Protein AF-A0AAV1Z2G8-F1 (afdb_monomer)

Organism: NCBI:txid280406

Structure (mmCIF, N/CA/C/O backbone):
data_AF-A0AAV1Z2G8-F1
#
_entry.id   AF-A0AAV1Z2G8-F1
#
loop_
_atom_site.group_PDB
_atom_site.id
_atom_site.type_symbol
_atom_site.label_atom_id
_atom_site.label_alt_id
_atom_site.label_comp_id
_atom_site.label_asym_id
_atom_site.label_entity_id
_atom_site.label_seq_id
_atom_site.pdbx_PDB_ins_code
_atom_site.Cartn_x
_atom_site.Cartn_y
_atom_site.Cartn_z
_atom_site.occupancy
_atom_site.B_iso_or_equiv
_atom_site.auth_seq_id
_atom_site.auth_comp_id
_atom_site.auth_asym_id
_atom_site.auth_atom_id
_atom_site.pdbx_PDB_model_num
ATOM 1 N N . MET A 1 1 ? 9.612 -15.593 -13.972 1.00 72.56 1 MET A N 1
ATOM 2 C CA . MET A 1 1 ? 10.191 -16.143 -12.724 1.00 72.56 1 MET A CA 1
ATOM 3 C C . MET A 1 1 ? 9.130 -16.329 -11.643 1.00 72.56 1 MET A C 1
ATOM 5 O O . MET A 1 1 ? 8.805 -17.471 -11.365 1.00 72.56 1 MET A O 1
ATOM 9 N N . TYR A 1 2 ? 8.543 -15.263 -11.082 1.00 79.88 2 TYR A N 1
ATOM 10 C CA . TYR A 1 2 ? 7.485 -15.401 -10.063 1.00 79.88 2 TYR A CA 1
ATOM 11 C C . TYR A 1 2 ? 6.220 -16.106 -10.565 1.00 79.88 2 TYR A C 1
ATOM 13 O O . TYR A 1 2 ? 5.603 -16.829 -9.805 1.00 79.88 2 TYR A O 1
ATOM 21 N N . GLU A 1 3 ? 5.908 -15.993 -11.853 1.00 77.62 3 GLU A N 1
ATOM 22 C CA . GLU A 1 3 ? 4.817 -16.739 -12.500 1.00 77.62 3 GLU A CA 1
ATOM 23 C C . GLU A 1 3 ? 5.018 -18.266 -12.475 1.00 77.62 3 GLU A C 1
ATOM 25 O O . GLU A 1 3 ? 4.061 -19.014 -12.350 1.00 77.62 3 GLU A O 1
ATOM 30 N N . TYR A 1 4 ? 6.271 -18.731 -12.525 1.00 81.25 4 TYR A N 1
ATOM 31 C CA . TYR A 1 4 ? 6.597 -20.162 -12.568 1.00 81.25 4 TYR A CA 1
ATOM 32 C C . TYR A 1 4 ? 6.984 -20.728 -11.197 1.00 81.25 4 TYR A C 1
ATOM 34 O O . TYR A 1 4 ? 6.745 -21.896 -10.908 1.00 81.25 4 TYR A O 1
ATOM 42 N N . LEU A 1 5 ? 7.609 -19.913 -10.342 1.00 80.94 5 LEU A N 1
ATOM 43 C CA . LEU A 1 5 ? 8.105 -20.345 -9.033 1.00 80.94 5 LEU A CA 1
ATOM 44 C C . LEU A 1 5 ? 7.183 -19.929 -7.877 1.00 80.94 5 LEU A C 1
ATOM 46 O O . LEU A 1 5 ? 7.201 -20.573 -6.827 1.00 80.94 5 LEU A O 1
ATOM 50 N N . GLY A 1 6 ? 6.372 -18.884 -8.065 1.00 85.38 6 GLY A N 1
ATOM 51 C CA . GLY A 1 6 ? 5.328 -18.423 -7.150 1.00 85.38 6 GLY A CA 1
ATOM 52 C C . GLY A 1 6 ? 5.748 -18.426 -5.684 1.00 85.38 6 GLY A C 1
ATOM 53 O O . GLY A 1 6 ? 6.747 -17.812 -5.296 1.00 85.38 6 GLY A O 1
ATOM 54 N N . LYS A 1 7 ? 4.999 -19.187 -4.881 1.00 85.19 7 LYS A N 1
ATOM 55 C CA . LYS A 1 7 ? 5.188 -19.335 -3.430 1.00 85.19 7 LYS A CA 1
ATOM 56 C C . LYS A 1 7 ? 6.603 -19.772 -3.023 1.00 85.19 7 LYS A C 1
ATOM 58 O O . LYS A 1 7 ? 7.068 -19.391 -1.952 1.00 85.19 7 LYS A O 1
ATOM 63 N N . LYS A 1 8 ? 7.333 -20.503 -3.877 1.00 85.25 8 LYS A N 1
ATOM 64 C CA . LYS A 1 8 ? 8.712 -20.952 -3.591 1.00 85.25 8 LYS A CA 1
ATOM 65 C C . LYS A 1 8 ? 9.713 -19.790 -3.498 1.00 85.25 8 LYS A C 1
ATOM 67 O O . LYS A 1 8 ? 10.793 -19.966 -2.946 1.00 85.25 8 LYS A O 1
ATOM 72 N N . LEU A 1 9 ? 9.367 -18.606 -4.013 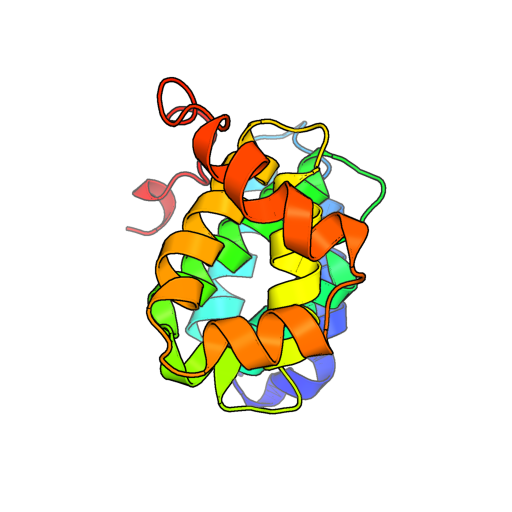1.00 88.75 9 LEU A N 1
ATOM 73 C CA . LEU A 1 9 ? 10.196 -17.395 -3.947 1.00 88.75 9 LEU A CA 1
ATOM 74 C C . LEU A 1 9 ? 9.753 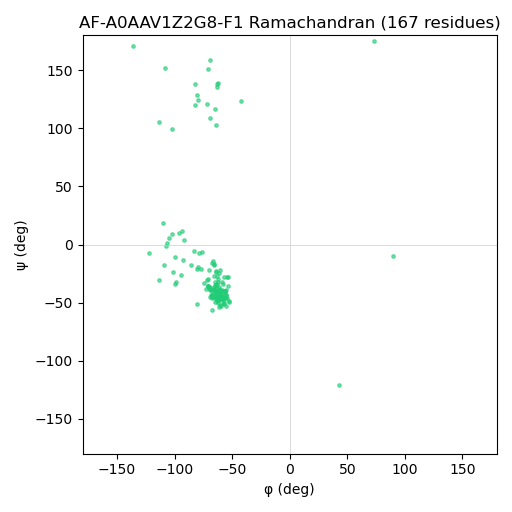-16.390 -2.882 1.00 88.75 9 LEU A C 1
ATOM 76 O O . LEU A 1 9 ? 10.274 -15.272 -2.840 1.00 88.75 9 LEU A O 1
ATOM 80 N N . GLU A 1 10 ? 8.813 -16.753 -2.009 1.00 89.19 10 GLU A N 1
ATOM 81 C CA . GLU A 1 10 ? 8.328 -15.836 -0.974 1.00 89.19 10 GLU A CA 1
ATOM 82 C C . GLU A 1 10 ? 9.418 -15.423 0.021 1.00 89.19 10 GLU A C 1
ATOM 84 O O . GLU A 1 10 ? 9.382 -14.305 0.527 1.00 89.19 10 GLU A O 1
ATOM 89 N N . SER A 1 11 ? 10.436 -16.262 0.239 1.00 90.38 11 SER A N 1
ATOM 90 C CA . SER A 1 11 ? 11.604 -15.912 1.062 1.00 90.38 11 SER A CA 1
ATOM 91 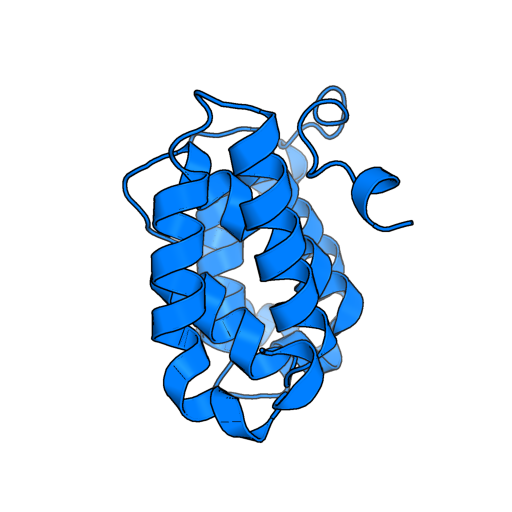C C . SER A 1 11 ? 12.397 -14.721 0.512 1.00 90.38 11 SER A C 1
ATOM 93 O O . SER A 1 11 ? 13.055 -14.017 1.271 1.00 90.38 11 SER A O 1
ATOM 95 N N . LYS A 1 12 ? 12.311 -14.459 -0.799 1.00 92.00 12 LYS A N 1
ATOM 96 C CA . LYS A 1 12 ? 12.992 -13.351 -1.491 1.00 92.00 12 LYS A CA 1
ATOM 97 C C . LYS A 1 12 ? 12.049 -12.204 -1.859 1.00 92.00 12 LYS A C 1
ATOM 99 O O . LYS A 1 12 ? 12.466 -11.260 -2.526 1.00 92.00 12 LYS A O 1
ATOM 104 N N . LEU A 1 13 ? 10.786 -12.273 -1.432 1.00 93.44 13 LEU A N 1
ATOM 105 C CA . LEU A 1 13 ? 9.733 -11.346 -1.843 1.00 93.44 13 LEU A CA 1
ATOM 106 C C . LEU A 1 13 ? 10.071 -9.893 -1.515 1.00 93.44 13 LEU A C 1
ATOM 108 O O . LEU A 1 13 ? 9.957 -9.030 -2.379 1.00 93.44 13 LEU A O 1
ATOM 112 N N . ARG A 1 14 ? 10.544 -9.643 -0.291 1.00 94.38 14 ARG A N 1
ATOM 113 C CA . ARG A 1 14 ? 10.938 -8.309 0.169 1.00 94.38 14 ARG A CA 1
ATOM 114 C C . ARG A 1 14 ? 12.012 -7.696 -0.733 1.00 94.38 14 ARG A C 1
ATOM 116 O O . ARG A 1 14 ? 11.818 -6.605 -1.251 1.00 94.38 14 ARG A O 1
ATOM 123 N N . LEU A 1 15 ? 13.090 -8.439 -0.990 1.00 95.38 15 LEU A N 1
ATOM 124 C CA . LEU A 1 15 ? 14.187 -7.992 -1.850 1.00 95.38 15 LEU A CA 1
ATOM 125 C C . LEU A 1 15 ? 13.709 -7.696 -3.280 1.00 95.38 15 LEU A C 1
ATOM 127 O O . LEU A 1 15 ? 14.067 -6.670 -3.854 1.00 95.38 15 LEU A O 1
ATOM 131 N N . ALA A 1 16 ? 12.887 -8.580 -3.852 1.00 95.31 16 ALA A N 1
ATOM 132 C CA . ALA A 1 16 ? 12.371 -8.412 -5.207 1.00 95.31 16 ALA A CA 1
ATOM 133 C C . ALA A 1 16 ? 11.453 -7.185 -5.328 1.00 95.31 16 ALA A C 1
ATOM 135 O O . ALA A 1 16 ? 11.601 -6.396 -6.263 1.00 95.31 16 ALA A O 1
ATOM 136 N N . VAL A 1 17 ? 10.533 -7.005 -4.375 1.00 96.12 17 VAL A N 1
ATOM 137 C CA . VAL A 1 17 ? 9.628 -5.849 -4.329 1.00 96.12 17 VAL A CA 1
ATOM 138 C C . VAL A 1 17 ? 10.422 -4.557 -4.147 1.00 96.12 17 VAL A C 1
ATOM 140 O O . VAL A 1 17 ? 10.209 -3.627 -4.919 1.00 96.12 17 VAL A O 1
ATOM 143 N N . GLY A 1 18 ? 11.378 -4.509 -3.215 1.00 95.62 18 GLY A N 1
ATOM 144 C CA . GLY A 1 18 ? 12.215 -3.327 -2.987 1.00 95.62 18 GLY A CA 1
ATOM 145 C C . GLY A 1 18 ? 13.028 -2.924 -4.216 1.00 95.62 18 GLY A C 1
ATOM 146 O O . GLY A 1 18 ? 12.988 -1.767 -4.635 1.00 95.62 18 GLY A O 1
ATOM 147 N N . ALA A 1 19 ? 13.678 -3.887 -4.876 1.00 95.25 19 ALA A N 1
ATOM 148 C CA . ALA A 1 19 ? 14.429 -3.624 -6.103 1.00 95.25 19 ALA A CA 1
ATOM 149 C C . ALA A 1 19 ? 13.535 -3.070 -7.226 1.00 95.25 19 ALA A C 1
ATOM 151 O O . ALA A 1 19 ? 13.896 -2.097 -7.891 1.00 95.25 19 ALA A O 1
ATOM 152 N N . LEU A 1 20 ? 12.350 -3.653 -7.429 1.00 95.12 20 LEU A N 1
ATOM 153 C CA . LEU A 1 20 ? 11.406 -3.197 -8.451 1.00 95.12 20 LEU A CA 1
ATOM 154 C C . LEU A 1 20 ? 10.794 -1.831 -8.109 1.00 95.12 20 LEU A C 1
ATOM 156 O O . LEU A 1 20 ? 10.665 -0.989 -8.993 1.00 95.12 20 LEU A O 1
ATOM 160 N N . LEU A 1 21 ? 10.468 -1.571 -6.843 1.00 94.69 21 LEU A N 1
ATOM 161 C CA . LEU A 1 21 ? 9.958 -0.280 -6.371 1.00 94.69 21 LEU A CA 1
ATOM 162 C C . LEU A 1 21 ? 10.985 0.849 -6.524 1.00 94.69 21 LEU A C 1
ATOM 164 O O . LEU A 1 21 ? 10.632 1.954 -6.950 1.00 94.69 21 LEU A O 1
ATOM 168 N N . ALA A 1 22 ? 12.259 0.568 -6.248 1.00 92.19 22 ALA A N 1
ATOM 169 C CA . ALA A 1 22 ? 13.346 1.510 -6.498 1.00 92.19 22 ALA A CA 1
ATOM 170 C C . ALA A 1 22 ? 13.444 1.859 -7.993 1.00 92.19 22 ALA A C 1
ATOM 172 O O . ALA A 1 22 ? 13.614 3.024 -8.354 1.00 92.19 22 ALA A O 1
ATOM 173 N N . LYS A 1 23 ? 13.259 0.871 -8.880 1.00 92.12 23 LYS A N 1
ATOM 174 C CA . LYS A 1 23 ? 13.217 1.097 -10.334 1.00 92.12 23 LYS A CA 1
ATOM 175 C C . LYS A 1 23 ? 11.955 1.828 -10.791 1.00 92.12 23 LYS A C 1
ATOM 177 O O . LYS A 1 23 ? 12.055 2.682 -11.664 1.00 92.12 23 LYS A O 1
ATOM 182 N N . ALA A 1 24 ? 10.801 1.571 -10.178 1.00 89.31 24 ALA A N 1
ATOM 183 C CA . ALA A 1 24 ? 9.554 2.286 -10.465 1.00 89.31 24 ALA A CA 1
ATOM 184 C C . ALA A 1 24 ? 9.623 3.784 -10.106 1.00 89.31 24 ALA A C 1
ATOM 186 O O . ALA A 1 24 ? 8.884 4.589 -10.672 1.00 89.31 24 ALA A O 1
ATOM 187 N N . GLY A 1 25 ? 10.530 4.163 -9.197 1.00 86.31 25 GLY A N 1
ATOM 188 C CA . GLY A 1 25 ? 10.813 5.558 -8.853 1.00 86.31 25 GLY A CA 1
ATOM 189 C C . GLY A 1 25 ? 11.478 6.360 -9.975 1.00 86.31 25 GLY A C 1
ATOM 190 O O . GLY A 1 25 ? 11.469 7.589 -9.924 1.00 86.31 25 GLY A O 1
ATOM 191 N N . ASN A 1 26 ? 12.030 5.688 -10.990 1.00 85.38 26 ASN A N 1
ATOM 192 C CA . ASN A 1 26 ? 12.575 6.312 -12.188 1.00 85.38 26 ASN A CA 1
ATOM 193 C C . ASN A 1 26 ? 11.577 6.156 -13.351 1.00 85.38 26 ASN A C 1
ATOM 195 O O . ASN A 1 26 ? 11.493 5.106 -13.990 1.00 85.38 26 ASN A O 1
ATOM 199 N N . ARG A 1 27 ? 10.803 7.217 -13.614 1.00 81.94 27 ARG A N 1
ATOM 200 C CA . ARG A 1 27 ? 9.756 7.245 -14.652 1.00 81.94 27 ARG A CA 1
ATOM 201 C C . ARG A 1 27 ? 10.238 7.792 -16.007 1.00 81.94 27 ARG A C 1
ATOM 203 O O . ARG A 1 27 ? 9.410 8.039 -16.876 1.00 81.94 27 ARG A O 1
ATOM 210 N N . THR A 1 28 ? 11.549 7.957 -16.217 1.00 81.44 28 THR A N 1
ATOM 211 C CA . THR A 1 28 ? 12.112 8.602 -17.421 1.00 81.44 28 THR A CA 1
ATOM 212 C C . THR A 1 28 ? 11.760 7.867 -18.717 1.00 81.44 28 THR A C 1
ATOM 214 O O . THR A 1 28 ? 11.489 8.498 -19.732 1.00 81.44 28 THR A O 1
ATOM 217 N N . LEU A 1 29 ? 11.718 6.530 -18.691 1.00 83.00 29 LEU A N 1
ATOM 218 C CA . LEU A 1 29 ? 11.342 5.713 -19.846 1.00 83.00 29 LEU A CA 1
ATOM 219 C C . LEU A 1 29 ? 10.025 4.986 -19.577 1.00 83.00 29 LEU A C 1
ATOM 221 O O . LEU A 1 29 ? 9.988 3.972 -18.875 1.00 83.00 29 LEU A O 1
ATOM 225 N N . ALA A 1 30 ? 8.945 5.463 -20.199 1.00 82.75 30 ALA A N 1
ATOM 226 C CA . ALA A 1 30 ? 7.604 4.907 -20.022 1.00 82.75 30 ALA A CA 1
ATOM 227 C C . ALA A 1 30 ? 7.538 3.397 -20.322 1.00 82.75 30 ALA A C 1
ATOM 229 O O . ALA A 1 30 ? 6.877 2.650 -19.605 1.00 82.75 30 ALA A O 1
ATOM 230 N N . ALA A 1 31 ? 8.252 2.917 -21.348 1.00 84.31 31 ALA A N 1
ATOM 231 C CA . ALA A 1 31 ? 8.303 1.491 -21.676 1.00 84.31 31 ALA A CA 1
ATOM 232 C C . ALA A 1 31 ? 8.925 0.649 -20.548 1.00 84.31 31 ALA A C 1
ATOM 234 O O . ALA A 1 31 ? 8.377 -0.395 -20.192 1.00 84.31 31 ALA A O 1
ATOM 235 N N . TYR A 1 32 ? 10.016 1.129 -19.947 1.00 85.12 32 TYR A N 1
ATOM 236 C CA . TYR A 1 32 ? 10.674 0.454 -18.831 1.00 85.12 32 TYR A CA 1
ATOM 237 C C . TYR A 1 32 ? 9.794 0.457 -17.578 1.00 85.12 32 TYR A C 1
ATOM 239 O O . TYR A 1 32 ? 9.581 -0.593 -16.973 1.00 85.12 32 TYR A O 1
ATOM 247 N N . PHE A 1 33 ? 9.191 1.604 -17.249 1.00 87.06 33 PHE A N 1
ATOM 248 C CA . PHE A 1 33 ? 8.238 1.708 -16.145 1.00 87.06 33 PHE A CA 1
ATOM 249 C C . PHE A 1 33 ? 7.100 0.685 -16.288 1.00 87.06 33 PHE A C 1
ATOM 251 O O . PHE A 1 33 ? 6.821 -0.063 -15.352 1.00 87.06 33 PHE A O 1
ATOM 258 N N . ARG A 1 34 ? 6.510 0.545 -17.484 1.00 87.44 34 ARG A N 1
ATOM 259 C CA . ARG A 1 34 ? 5.469 -0.467 -17.745 1.00 87.44 34 ARG A CA 1
ATOM 260 C C . ARG A 1 34 ? 5.940 -1.899 -17.473 1.00 87.44 34 ARG A C 1
ATOM 262 O O . ARG A 1 34 ? 5.167 -2.683 -16.927 1.00 87.44 34 ARG A O 1
ATOM 269 N N . LEU A 1 35 ? 7.177 -2.254 -17.823 1.00 89.56 35 LEU A N 1
ATOM 270 C CA . LEU A 1 35 ? 7.731 -3.589 -17.550 1.00 89.56 35 LEU A CA 1
ATOM 271 C C . LEU A 1 35 ? 7.907 -3.845 -16.048 1.00 89.56 35 LEU A C 1
ATOM 273 O O . LEU A 1 35 ? 7.601 -4.942 -15.569 1.00 89.56 35 LEU A O 1
ATOM 277 N N .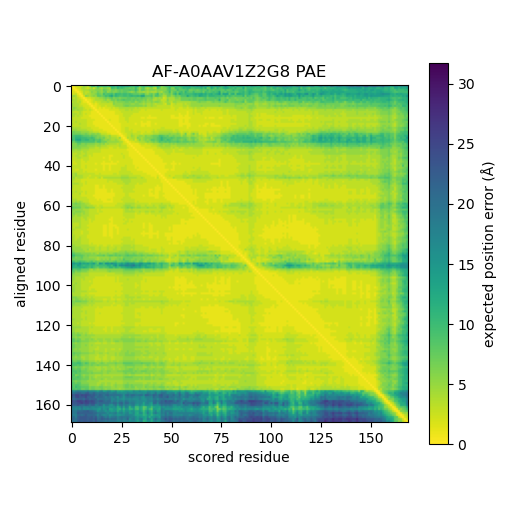 VAL A 1 36 ? 8.347 -2.832 -15.300 1.00 91.75 36 VAL A N 1
ATOM 278 C CA . VAL A 1 36 ? 8.469 -2.903 -13.837 1.00 91.75 36 VAL A 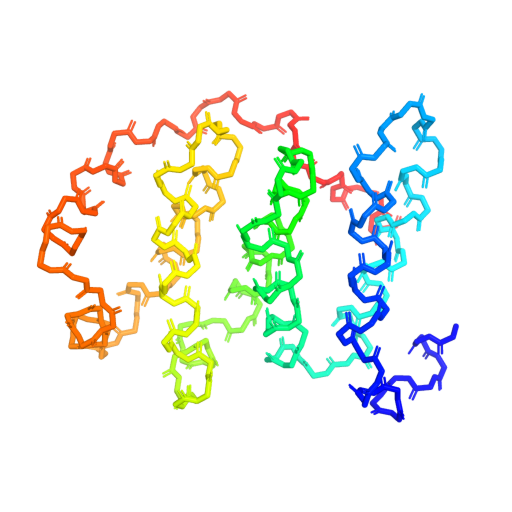CA 1
ATOM 279 C C . VAL A 1 36 ? 7.096 -3.111 -13.199 1.00 91.75 36 VAL A C 1
ATOM 281 O O . VAL A 1 36 ? 6.926 -4.036 -12.404 1.00 91.75 36 VAL A O 1
ATOM 284 N N . ILE A 1 37 ? 6.092 -2.329 -13.607 1.00 91.56 37 ILE A N 1
ATOM 285 C CA . ILE A 1 37 ? 4.716 -2.469 -13.114 1.00 91.56 37 ILE A CA 1
ATOM 286 C C . ILE A 1 37 ? 4.147 -3.854 -13.445 1.00 91.56 37 ILE A C 1
ATOM 288 O O . ILE A 1 37 ? 3.645 -4.530 -12.547 1.00 91.56 37 ILE A O 1
ATOM 292 N N . LYS A 1 38 ? 4.297 -4.340 -14.686 1.00 91.00 38 LYS A N 1
ATOM 293 C CA . LYS A 1 38 ? 3.897 -5.710 -15.062 1.00 91.00 38 LYS A CA 1
ATOM 294 C C . LYS A 1 38 ? 4.567 -6.770 -14.182 1.00 91.00 38 LYS A C 1
ATOM 296 O O . LYS A 1 38 ? 3.925 -7.740 -13.790 1.00 91.00 38 LYS A O 1
ATOM 301 N N . SER A 1 39 ? 5.843 -6.588 -13.849 1.00 92.69 39 SER A N 1
ATOM 302 C CA . SER A 1 39 ? 6.585 -7.523 -12.995 1.00 92.69 39 SER A CA 1
ATOM 303 C C . SER A 1 39 ? 6.054 -7.537 -11.560 1.00 92.69 39 SER A C 1
ATOM 305 O O . SER A 1 39 ? 5.844 -8.614 -11.001 1.00 92.69 39 SER A O 1
ATOM 307 N N . LEU A 1 40 ? 5.766 -6.364 -10.989 1.00 94.06 40 LEU A N 1
ATOM 308 C CA . LEU A 1 40 ? 5.141 -6.235 -9.668 1.00 94.06 40 LEU A CA 1
ATOM 309 C C . LEU A 1 40 ? 3.744 -6.880 -9.630 1.00 94.06 40 LEU A C 1
ATOM 311 O O . LEU A 1 40 ? 3.430 -7.596 -8.681 1.00 94.06 40 LEU A O 1
ATOM 315 N N . PHE A 1 41 ? 2.943 -6.727 -10.689 1.00 92.31 41 PHE A N 1
ATOM 316 C CA . PHE A 1 41 ? 1.657 -7.424 -10.822 1.00 92.31 41 PHE A CA 1
ATOM 317 C C . PHE A 1 41 ? 1.806 -8.946 -10.840 1.00 92.31 41 PHE A C 1
ATOM 319 O O . PHE A 1 41 ? 1.073 -9.647 -10.143 1.00 92.31 41 PHE A O 1
ATOM 326 N N . LYS A 1 42 ? 2.779 -9.478 -11.590 1.00 91.88 42 LYS A N 1
ATOM 327 C CA . LYS A 1 42 ? 3.044 -10.924 -11.606 1.00 91.88 42 LYS A CA 1
ATOM 328 C C . LYS A 1 42 ? 3.425 -11.450 -10.224 1.00 91.88 42 LYS A C 1
ATOM 330 O O . LYS A 1 42 ? 2.975 -12.530 -9.852 1.00 91.88 42 LYS A O 1
ATOM 335 N N . ILE A 1 43 ? 4.216 -10.695 -9.457 1.00 93.31 43 ILE A N 1
ATOM 336 C CA . ILE A 1 43 ? 4.534 -11.033 -8.062 1.00 93.31 43 ILE A CA 1
ATOM 337 C C . ILE A 1 43 ? 3.250 -11.097 -7.232 1.00 93.31 43 ILE A C 1
ATOM 339 O O . ILE A 1 43 ? 2.987 -12.120 -6.601 1.00 93.31 43 ILE A O 1
ATOM 343 N N . MET A 1 44 ? 2.441 -10.037 -7.283 1.00 92.44 44 MET A N 1
ATOM 344 C CA . MET A 1 44 ? 1.190 -9.919 -6.533 1.00 92.44 44 MET A CA 1
ATOM 345 C C . MET A 1 44 ? 0.230 -11.086 -6.801 1.00 92.44 44 MET A C 1
ATOM 347 O O . MET A 1 44 ? -0.320 -11.646 -5.860 1.00 92.44 44 MET A O 1
ATOM 351 N N . ASN A 1 45 ? 0.084 -11.491 -8.065 1.00 90.94 45 ASN A N 1
ATOM 352 C CA . ASN A 1 45 ? -0.853 -12.544 -8.471 1.00 90.94 45 ASN A CA 1
ATOM 353 C C . ASN A 1 45 ? -0.335 -13.971 -8.224 1.00 90.94 45 ASN A C 1
ATOM 355 O O . ASN A 1 45 ? -1.128 -14.907 -8.201 1.00 90.94 45 ASN A O 1
ATOM 359 N N . SER A 1 46 ? 0.977 -14.160 -8.053 1.00 90.56 46 SER A N 1
ATOM 360 C CA . SER A 1 46 ? 1.590 -15.500 -7.961 1.00 90.56 46 SER A CA 1
ATOM 361 C C . SER A 1 46 ? 2.029 -15.885 -6.542 1.00 90.56 46 SER A C 1
ATOM 363 O O . SER A 1 46 ? 2.616 -16.951 -6.340 1.00 90.56 46 SER A O 1
ATOM 365 N N . THR A 1 47 ? 1.809 -15.017 -5.550 1.00 92.44 47 THR A N 1
ATOM 366 C CA . THR A 1 47 ? 2.285 -15.198 -4.168 1.00 92.44 47 THR A CA 1
ATOM 367 C C . THR A 1 47 ? 1.206 -14.843 -3.145 1.00 92.44 47 THR A C 1
ATOM 369 O O . THR A 1 47 ? 0.139 -14.347 -3.494 1.00 92.44 47 THR A O 1
ATOM 372 N N . THR A 1 48 ? 1.450 -15.147 -1.870 1.00 92.12 48 THR A N 1
ATOM 373 C CA . THR A 1 48 ? 0.495 -14.915 -0.778 1.00 92.12 48 THR A CA 1
ATOM 374 C C . THR A 1 48 ? 0.241 -13.411 -0.578 1.00 92.12 48 THR A C 1
ATOM 376 O O . THR A 1 48 ? 1.168 -12.705 -0.163 1.00 92.12 48 THR A O 1
ATOM 379 N N . PRO 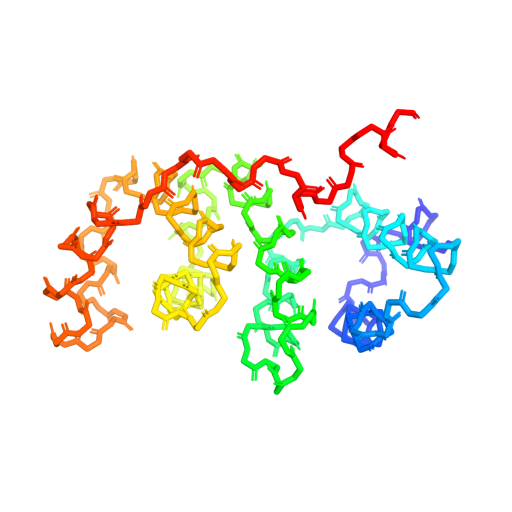A 1 49 ? -0.992 -12.902 -0.786 1.00 91.69 49 PRO A N 1
ATOM 380 C CA . PRO A 1 49 ? -1.271 -11.462 -0.795 1.00 91.69 49 PRO A CA 1
ATOM 381 C C . PRO A 1 49 ? -0.877 -10.734 0.498 1.00 91.69 49 PRO A C 1
ATOM 383 O O . PRO A 1 49 ? -0.388 -9.609 0.446 1.00 91.69 49 PRO A O 1
ATOM 386 N N . GLN A 1 50 ? -1.001 -11.386 1.658 1.00 93.06 50 GLN A N 1
ATOM 387 C CA . GLN A 1 50 ? -0.592 -10.826 2.951 1.00 93.06 50 GLN A CA 1
ATOM 388 C C . GLN A 1 50 ? 0.923 -10.585 3.028 1.00 93.06 50 GLN A C 1
ATOM 390 O O . GLN A 1 50 ? 1.366 -9.548 3.521 1.00 93.06 50 GLN A O 1
ATOM 395 N N . LYS A 1 51 ? 1.732 -11.523 2.516 1.00 93.38 51 LYS A N 1
ATOM 396 C CA . LYS A 1 51 ? 3.197 -11.379 2.482 1.00 93.38 51 LYS A CA 1
ATOM 397 C C . LYS A 1 51 ? 3.621 -10.309 1.482 1.00 93.38 51 LYS A C 1
ATOM 399 O O . LYS A 1 51 ? 4.554 -9.559 1.754 1.00 93.38 51 LYS A O 1
ATOM 404 N N . VAL A 1 52 ? 2.920 -10.219 0.351 1.00 94.75 52 VAL A N 1
ATOM 405 C CA . VAL A 1 52 ? 3.139 -9.165 -0.648 1.00 94.75 52 VAL A CA 1
ATOM 406 C C . VAL A 1 52 ? 2.842 -7.801 -0.045 1.00 94.75 52 VAL A C 1
ATOM 408 O O . VAL A 1 52 ? 3.694 -6.920 -0.111 1.00 94.75 52 VAL A O 1
ATOM 411 N N . ALA A 1 53 ? 1.687 -7.638 0.601 1.00 95.62 53 ALA A N 1
ATOM 412 C CA . ALA A 1 53 ? 1.328 -6.398 1.277 1.00 95.62 53 ALA A CA 1
ATOM 413 C C . ALA A 1 53 ? 2.398 -5.989 2.298 1.00 95.62 53 ALA A C 1
ATOM 415 O O . ALA A 1 53 ? 2.860 -4.851 2.278 1.00 95.62 53 ALA A O 1
ATOM 416 N N . LEU A 1 54 ? 2.872 -6.929 3.122 1.00 95.62 54 LEU A N 1
ATOM 417 C CA . LEU A 1 54 ? 3.942 -6.655 4.079 1.00 95.62 54 LEU A CA 1
ATOM 418 C C . LEU A 1 54 ? 5.238 -6.188 3.391 1.00 95.62 54 LEU A C 1
ATOM 420 O O . LEU A 1 54 ? 5.845 -5.220 3.843 1.00 95.62 54 LEU A O 1
ATOM 424 N N . ALA A 1 55 ? 5.630 -6.814 2.277 1.00 96.56 55 ALA A N 1
ATOM 425 C CA . ALA A 1 55 ? 6.797 -6.396 1.501 1.00 96.56 55 ALA A CA 1
ATOM 426 C C . ALA A 1 55 ? 6.640 -4.975 0.926 1.00 96.56 55 ALA A C 1
ATOM 428 O O . ALA A 1 55 ? 7.564 -4.171 1.028 1.00 96.56 55 ALA A O 1
ATOM 429 N N . PHE A 1 56 ? 5.471 -4.624 0.378 1.00 97.12 56 PHE A N 1
ATOM 430 C CA . PHE A 1 56 ? 5.208 -3.262 -0.106 1.00 97.12 56 PHE A CA 1
ATOM 431 C C . PHE A 1 56 ? 5.194 -2.226 1.023 1.00 97.12 56 PHE A C 1
AT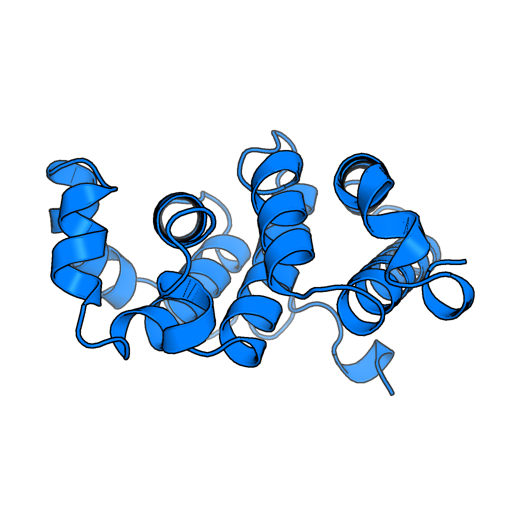OM 433 O O . PHE A 1 56 ? 5.711 -1.125 0.836 1.00 97.12 56 PHE A O 1
ATOM 440 N N . ILE A 1 57 ? 4.642 -2.562 2.193 1.00 97.31 57 ILE A N 1
ATOM 441 C CA . ILE A 1 57 ? 4.659 -1.680 3.369 1.00 97.31 57 ILE A CA 1
ATOM 442 C C . ILE A 1 57 ? 6.105 -1.401 3.792 1.00 97.31 57 ILE A C 1
ATOM 444 O O . ILE A 1 57 ? 6.474 -0.245 3.995 1.00 97.31 57 ILE A O 1
ATOM 448 N N . GLN A 1 58 ? 6.926 -2.449 3.886 1.00 96.38 58 GLN A N 1
ATOM 449 C CA . GLN A 1 58 ? 8.315 -2.358 4.341 1.00 96.38 58 GLN A CA 1
ATOM 450 C C . GLN A 1 58 ? 9.210 -1.590 3.364 1.00 96.38 58 GLN A C 1
ATOM 452 O O . GLN A 1 58 ? 10.000 -0.757 3.796 1.00 96.38 58 GLN A O 1
ATOM 457 N N . GLU A 1 59 ? 9.076 -1.847 2.063 1.00 97.00 59 GLU A N 1
ATOM 458 C CA . GLU A 1 59 ? 9.990 -1.297 1.054 1.00 97.00 59 GLU A CA 1
ATOM 459 C C . GLU A 1 59 ? 9.491 0.009 0.423 1.00 97.00 59 GLU A C 1
ATOM 461 O O . GLU A 1 59 ? 10.279 0.821 -0.058 1.00 97.00 59 GLU A O 1
ATOM 466 N N . GLY A 1 60 ? 8.175 0.224 0.402 1.00 94.94 60 GLY A N 1
ATOM 467 C CA . GLY A 1 60 ? 7.548 1.332 -0.313 1.00 94.94 60 GLY A CA 1
ATOM 468 C C . GLY A 1 60 ? 6.883 2.375 0.576 1.00 94.94 60 GLY A C 1
ATOM 469 O O . GLY A 1 60 ? 6.875 3.548 0.212 1.00 94.94 60 GLY A O 1
ATOM 470 N N . GLY A 1 61 ? 6.360 1.984 1.744 1.00 93.62 61 GLY A N 1
ATOM 471 C CA . GLY A 1 61 ? 5.534 2.856 2.585 1.00 93.62 61 GLY A CA 1
ATOM 472 C C . GLY A 1 61 ? 6.228 4.162 2.978 1.00 93.62 61 GLY A C 1
ATOM 473 O O . GLY A 1 61 ? 5.651 5.236 2.843 1.00 93.62 61 GLY A O 1
ATOM 474 N N . LYS A 1 62 ? 7.494 4.092 3.405 1.00 93.62 62 LYS A N 1
ATOM 475 C CA . LYS A 1 62 ? 8.304 5.240 3.873 1.00 93.62 62 LYS A CA 1
ATOM 476 C C . LYS A 1 62 ? 9.439 5.627 2.924 1.00 93.62 62 LYS A C 1
ATOM 478 O O . LYS A 1 62 ? 10.385 6.292 3.334 1.00 93.62 62 LYS A O 1
ATOM 483 N N . HIS A 1 63 ? 9.381 5.202 1.665 1.00 95.56 63 HIS A N 1
ATOM 484 C CA . HIS A 1 63 ? 10.483 5.428 0.733 1.00 95.56 63 HIS A CA 1
ATOM 485 C C . HIS A 1 63 ? 10.710 6.938 0.482 1.00 95.56 63 HIS A C 1
ATOM 487 O O . HIS A 1 63 ? 9.735 7.674 0.308 1.00 95.56 63 HIS A O 1
ATOM 493 N N . PRO A 1 64 ? 11.957 7.446 0.418 1.00 93.75 64 PRO A N 1
ATOM 494 C CA . PRO A 1 64 ? 12.209 8.883 0.248 1.00 93.75 64 PRO A CA 1
ATOM 495 C C . PRO A 1 64 ? 11.694 9.426 -1.096 1.00 93.75 64 PRO A C 1
ATOM 497 O O . PRO A 1 64 ? 11.145 10.524 -1.167 1.00 93.75 64 PRO A O 1
ATOM 500 N N . ASN A 1 65 ? 11.795 8.629 -2.164 1.00 93.75 65 ASN A N 1
ATOM 501 C CA . ASN A 1 65 ? 11.275 8.992 -3.485 1.00 93.75 65 ASN A CA 1
ATOM 502 C C . ASN A 1 65 ? 9.729 8.955 -3.529 1.00 93.75 65 ASN A C 1
ATOM 504 O O . ASN A 1 65 ? 9.128 7.893 -3.341 1.00 93.75 65 ASN A O 1
ATOM 508 N N . LYS A 1 66 ? 9.108 10.099 -3.863 1.00 93.38 66 LYS A N 1
ATOM 509 C CA . LYS A 1 66 ? 7.653 10.276 -4.047 1.00 93.38 66 LYS A CA 1
ATOM 510 C C . LYS A 1 66 ? 7.046 9.256 -5.019 1.00 93.38 66 LYS A C 1
ATOM 512 O O . LYS A 1 66 ? 6.053 8.619 -4.686 1.00 93.38 66 LYS A O 1
ATOM 517 N N . ALA A 1 67 ? 7.652 9.060 -6.190 1.00 91.38 67 ALA A N 1
ATOM 518 C CA . ALA A 1 67 ? 7.143 8.164 -7.230 1.00 91.38 67 ALA A CA 1
ATOM 519 C C . ALA A 1 67 ? 7.144 6.689 -6.790 1.00 91.38 67 ALA A C 1
ATOM 521 O O . ALA A 1 67 ? 6.261 5.914 -7.176 1.00 91.38 67 ALA A O 1
ATOM 522 N N . THR A 1 68 ? 8.107 6.302 -5.948 1.00 94.19 68 THR A N 1
ATOM 523 C CA . THR A 1 68 ? 8.143 4.970 -5.335 1.00 94.19 68 THR A CA 1
ATOM 524 C C . THR A 1 68 ? 7.012 4.794 -4.323 1.00 94.19 68 THR A C 1
ATOM 526 O O . THR A 1 68 ? 6.313 3.782 -4.389 1.00 94.19 68 THR A O 1
ATOM 529 N N . ARG A 1 69 ? 6.774 5.783 -3.444 1.00 95.50 69 ARG A N 1
ATOM 530 C CA . ARG A 1 69 ? 5.648 5.744 -2.490 1.00 95.50 69 ARG A CA 1
ATOM 531 C C . ARG A 1 69 ? 4.305 5.686 -3.202 1.00 95.50 69 ARG A C 1
ATOM 533 O O . ARG A 1 69 ? 3.484 4.844 -2.869 1.00 95.50 69 ARG A O 1
ATOM 540 N N . GLU A 1 70 ? 4.119 6.506 -4.233 1.00 93.88 70 GLU A N 1
ATOM 541 C CA . GLU A 1 70 ? 2.930 6.480 -5.090 1.00 93.88 70 GLU A CA 1
ATOM 542 C C . GLU A 1 70 ? 2.695 5.098 -5.706 1.00 93.88 70 GLU A C 1
ATOM 544 O O . GLU A 1 70 ? 1.571 4.606 -5.724 1.00 93.88 70 GLU A O 1
ATOM 549 N N . THR A 1 71 ? 3.749 4.448 -6.207 1.00 94.38 71 THR A N 1
ATOM 550 C CA . THR A 1 71 ? 3.633 3.103 -6.788 1.00 94.38 71 THR A CA 1
ATOM 551 C C . THR A 1 71 ? 3.237 2.084 -5.719 1.00 94.38 71 THR A C 1
ATOM 553 O O . THR A 1 71 ? 2.316 1.295 -5.926 1.00 94.38 71 THR A O 1
ATOM 556 N N . ALA A 1 72 ? 3.890 2.120 -4.556 1.00 96.50 72 ALA A N 1
ATOM 557 C CA . ALA A 1 72 ? 3.585 1.221 -3.450 1.00 96.50 72 ALA A CA 1
ATOM 558 C C . ALA A 1 72 ? 2.160 1.416 -2.914 1.00 96.50 72 ALA A C 1
ATOM 560 O O . ALA A 1 72 ? 1.456 0.434 -2.686 1.00 96.50 72 ALA A O 1
ATOM 561 N N . ALA A 1 73 ? 1.712 2.665 -2.777 1.00 96.44 73 ALA A N 1
ATOM 562 C CA . ALA A 1 73 ? 0.374 3.008 -2.312 1.00 96.44 73 ALA A CA 1
ATOM 563 C C . ALA A 1 73 ? -0.715 2.470 -3.245 1.00 96.44 73 ALA A C 1
ATOM 565 O O . ALA A 1 73 ? -1.715 1.928 -2.780 1.00 96.44 73 ALA A O 1
ATOM 566 N N . GLN A 1 74 ? -0.494 2.531 -4.557 1.00 94.75 74 GLN A N 1
ATOM 567 C CA . GLN A 1 74 ? -1.436 1.999 -5.541 1.00 94.75 74 GLN A CA 1
ATOM 568 C C . GLN A 1 74 ? -1.545 0.470 -5.489 1.00 94.75 74 GLN A C 1
ATOM 570 O O . GLN A 1 74 ? -2.656 -0.064 -5.499 1.00 94.75 74 GLN A O 1
ATOM 575 N N . PHE A 1 75 ? -0.418 -0.243 -5.371 1.00 95.38 75 PHE A N 1
ATOM 576 C CA . PHE A 1 75 ? -0.435 -1.698 -5.173 1.00 95.38 75 PHE A CA 1
ATOM 577 C C . PHE A 1 75 ? -1.078 -2.089 -3.838 1.00 95.38 75 PHE A C 1
ATOM 579 O O . PHE A 1 75 ? -1.867 -3.031 -3.796 1.00 95.38 75 PHE A O 1
ATOM 586 N N . LEU A 1 76 ? -0.798 -1.356 -2.757 1.00 96.44 76 LEU A N 1
ATOM 587 C CA . LEU A 1 76 ? -1.401 -1.610 -1.448 1.00 96.44 76 LEU A CA 1
ATOM 588 C C . LEU A 1 76 ? -2.903 -1.334 -1.429 1.00 96.44 76 LEU A C 1
ATOM 590 O O . LEU A 1 76 ? -3.645 -2.118 -0.841 1.00 96.44 76 LEU A O 1
ATOM 594 N N . ALA A 1 77 ? -3.379 -0.295 -2.116 1.00 94.81 77 ALA A N 1
ATOM 595 C CA . ALA A 1 77 ? -4.809 -0.053 -2.279 1.00 94.81 77 ALA A CA 1
ATOM 596 C C . ALA A 1 77 ? -5.496 -1.215 -3.015 1.00 94.81 77 ALA A C 1
ATOM 598 O O . ALA A 1 77 ? -6.546 -1.687 -2.576 1.00 94.81 77 ALA A O 1
ATOM 599 N N . LEU A 1 78 ? -4.882 -1.732 -4.085 1.00 93.44 78 LEU A N 1
ATOM 600 C CA . LEU A 1 78 ? -5.406 -2.888 -4.815 1.00 93.44 78 LEU A CA 1
ATOM 601 C C . LEU A 1 78 ? -5.401 -4.169 -3.965 1.00 93.44 78 LEU A C 1
ATOM 603 O O . LEU A 1 78 ? -6.394 -4.898 -3.936 1.00 93.44 78 LEU A O 1
ATOM 607 N N . LEU A 1 79 ? -4.310 -4.427 -3.242 1.00 93.75 79 LEU A N 1
ATOM 608 C CA . LEU A 1 79 ? -4.189 -5.568 -2.333 1.00 93.75 79 LEU A CA 1
ATOM 609 C C . LEU A 1 79 ? -5.199 -5.502 -1.191 1.00 93.75 79 LEU A C 1
ATOM 611 O O . LEU A 1 79 ? -5.793 -6.521 -0.864 1.00 93.75 79 LEU A O 1
ATOM 615 N N . THR A 1 80 ? -5.429 -4.321 -0.620 1.00 94.50 80 THR A N 1
ATOM 616 C CA . THR A 1 80 ? -6.400 -4.131 0.468 1.00 94.50 80 THR A CA 1
ATOM 617 C C . THR A 1 80 ? -7.813 -4.455 -0.011 1.00 94.50 80 THR A C 1
ATOM 619 O O . THR A 1 80 ? -8.534 -5.187 0.662 1.00 94.50 80 THR A O 1
ATOM 622 N N . VAL A 1 81 ? -8.188 -3.996 -1.211 1.00 91.75 81 VAL A N 1
ATOM 623 C CA . VAL A 1 81 ? -9.472 -4.354 -1.841 1.00 91.75 81 VAL A CA 1
ATOM 624 C C . VAL A 1 81 ? -9.563 -5.860 -2.106 1.00 91.75 81 VAL A C 1
ATOM 626 O O . VAL A 1 81 ? -10.591 -6.463 -1.823 1.00 91.75 81 VAL A O 1
ATOM 629 N N . THR A 1 82 ? -8.487 -6.476 -2.601 1.00 90.50 82 THR A N 1
ATOM 630 C CA . THR A 1 82 ? -8.450 -7.915 -2.922 1.00 90.50 82 THR A CA 1
ATOM 631 C C . THR A 1 82 ? -8.532 -8.796 -1.671 1.00 90.50 82 THR A C 1
ATOM 633 O O . THR A 1 82 ? -9.199 -9.826 -1.676 1.00 90.50 82 THR A O 1
ATOM 636 N N . LEU A 1 83 ? -7.858 -8.404 -0.589 1.00 92.19 83 LEU A N 1
ATOM 637 C CA . LEU A 1 83 ? -7.893 -9.094 0.701 1.00 92.19 83 LEU A CA 1
ATOM 638 C C . LEU A 1 83 ? -9.249 -8.924 1.399 1.00 92.19 83 LEU A C 1
ATOM 640 O O . LEU A 1 83 ? -9.713 -9.840 2.084 1.00 92.19 83 LEU A O 1
ATOM 644 N N . GLY A 1 84 ? -9.865 -7.751 1.254 1.00 91.75 84 GLY A N 1
ATOM 645 C CA . GLY A 1 84 ? -11.044 -7.359 2.014 1.00 91.75 84 GLY A CA 1
ATOM 646 C C . GLY A 1 84 ? -10.727 -7.013 3.480 1.00 91.75 84 GLY A C 1
ATOM 647 O O . GLY A 1 84 ? -9.586 -7.167 3.939 1.00 91.75 84 GLY A O 1
ATOM 648 N N . PRO A 1 85 ? -11.731 -6.544 4.244 1.00 89.75 85 PRO A N 1
ATOM 649 C CA . PRO A 1 85 ? -11.553 -6.060 5.618 1.00 89.75 85 PRO A CA 1
ATOM 650 C C . PRO A 1 85 ? -11.033 -7.140 6.568 1.00 89.75 85 PRO A C 1
ATOM 652 O O . PRO A 1 85 ? -10.151 -6.878 7.388 1.00 89.75 85 PRO A O 1
ATOM 655 N N . SER A 1 86 ? -11.558 -8.363 6.463 1.00 87.19 86 SER A N 1
ATOM 656 C CA . SER A 1 86 ? -11.188 -9.458 7.358 1.00 87.19 86 SER A CA 1
ATOM 657 C C . SER A 1 86 ? -9.740 -9.875 7.126 1.00 87.19 86 SER A C 1
ATOM 659 O O . SER A 1 86 ? -8.932 -9.782 8.043 1.00 87.19 86 SER A O 1
ATOM 661 N N . ASN A 1 87 ? -9.340 -10.243 5.906 1.00 87.06 87 ASN A N 1
ATOM 662 C CA . ASN A 1 87 ? -7.980 -10.754 5.684 1.00 87.06 87 ASN A CA 1
ATOM 663 C C . ASN A 1 87 ? -6.889 -9.683 5.823 1.00 87.06 87 ASN A C 1
ATOM 665 O O . ASN A 1 87 ? -5.739 -10.030 6.095 1.00 87.06 87 ASN A O 1
ATOM 669 N N . SER A 1 88 ? -7.236 -8.402 5.674 1.00 86.56 88 SER A N 1
ATOM 670 C CA . SER A 1 88 ? -6.301 -7.294 5.905 1.00 86.56 88 SER A CA 1
ATOM 671 C C . SER A 1 88 ? -5.976 -7.088 7.389 1.00 86.56 88 SER A C 1
ATOM 673 O O . SER A 1 88 ? -4.866 -6.666 7.708 1.00 86.56 88 SER A O 1
ATOM 675 N N . LEU A 1 89 ? -6.919 -7.393 8.291 1.00 87.25 89 LEU A N 1
ATOM 676 C CA . LEU A 1 89 ? -6.829 -7.056 9.721 1.00 87.25 89 LEU A CA 1
ATOM 677 C C . LEU A 1 89 ? -6.917 -8.257 10.680 1.00 87.25 89 LEU A C 1
ATOM 679 O O . LEU A 1 89 ? -6.702 -8.091 11.875 1.00 87.25 89 LEU A O 1
ATOM 683 N N . THR A 1 90 ? -7.202 -9.467 10.192 1.00 78.12 90 THR A N 1
ATOM 684 C CA . THR A 1 90 ? -7.313 -10.674 11.042 1.00 78.12 90 THR A CA 1
ATOM 685 C C . THR A 1 90 ? -5.946 -11.169 11.509 1.00 78.12 90 THR A C 1
ATOM 687 O O . THR A 1 90 ? -5.809 -11.693 12.609 1.00 78.12 90 THR A O 1
ATOM 690 N N . SER A 1 91 ? -4.903 -11.007 10.690 1.00 78.69 91 SER A N 1
ATOM 691 C CA . SER A 1 91 ? -3.552 -11.405 11.085 1.00 78.69 91 SER A CA 1
ATOM 692 C C . SER A 1 91 ? -2.909 -10.319 11.941 1.00 78.69 91 SER A C 1
ATOM 694 O O . SER A 1 91 ? -2.656 -9.222 11.444 1.00 78.69 91 SER A O 1
ATOM 696 N N . HIS A 1 92 ? -2.534 -10.652 13.180 1.00 77.94 92 HIS A N 1
ATOM 697 C CA . HIS A 1 92 ? -1.749 -9.764 14.049 1.00 77.94 92 HIS A CA 1
ATOM 698 C C . HIS A 1 92 ? -0.451 -9.266 13.392 1.00 77.94 92 HIS A C 1
ATOM 700 O O . HIS A 1 92 ? 0.005 -8.164 13.683 1.00 77.94 92 HIS A O 1
ATOM 706 N N . ILE A 1 93 ? 0.119 -10.050 12.469 1.00 86.81 93 ILE A N 1
ATOM 707 C CA . ILE A 1 93 ? 1.339 -9.689 11.737 1.00 86.81 93 ILE A CA 1
ATOM 708 C C . ILE A 1 93 ? 1.072 -8.556 10.736 1.00 86.81 93 ILE A C 1
ATOM 710 O O . ILE A 1 93 ? 1.942 -7.715 10.528 1.00 86.81 93 ILE A O 1
ATOM 714 N N . LEU A 1 94 ? -0.110 -8.519 10.109 1.00 91.44 94 LEU A N 1
ATOM 715 C CA . LEU A 1 94 ? -0.425 -7.565 9.040 1.00 91.44 94 LEU A CA 1
ATOM 716 C C . LEU A 1 94 ? -1.249 -6.367 9.519 1.00 91.44 94 LEU A C 1
ATOM 718 O O . LEU A 1 94 ? -1.043 -5.268 9.008 1.00 91.44 94 LEU A O 1
ATOM 722 N N . ALA A 1 95 ? -2.138 -6.552 10.498 1.00 93.38 95 ALA A N 1
ATOM 723 C CA . ALA A 1 95 ? -3.112 -5.543 10.913 1.00 93.38 95 ALA A CA 1
ATOM 724 C C . ALA A 1 95 ? -2.453 -4.212 11.305 1.00 93.38 95 ALA A C 1
ATOM 726 O O . ALA A 1 95 ? -2.764 -3.165 10.735 1.00 93.38 95 ALA A O 1
ATOM 727 N N . GLY A 1 96 ? -1.480 -4.262 12.219 1.00 95.19 96 GLY A N 1
ATOM 728 C CA . GLY A 1 96 ? -0.744 -3.080 12.666 1.00 95.19 96 GLY A CA 1
ATOM 729 C C . GLY A 1 96 ? 0.026 -2.383 11.544 1.00 95.19 96 GLY A C 1
ATOM 730 O O . GLY A 1 96 ? -0.171 -1.182 11.345 1.00 95.19 96 GLY A O 1
ATOM 731 N N . PRO A 1 97 ? 0.881 -3.092 10.782 1.00 96.31 97 PRO A N 1
ATOM 732 C CA . PRO A 1 97 ? 1.567 -2.511 9.630 1.00 96.31 97 PRO A CA 1
ATOM 733 C C . PRO A 1 97 ? 0.623 -1.904 8.590 1.00 96.31 97 PRO A C 1
ATOM 735 O O . PRO A 1 97 ? 0.908 -0.820 8.084 1.00 96.31 97 PRO A O 1
ATOM 738 N N . MET A 1 98 ? -0.503 -2.559 8.297 1.00 96.38 98 MET A N 1
ATOM 739 C CA . MET A 1 98 ? -1.482 -2.079 7.323 1.00 96.38 98 MET A CA 1
ATOM 740 C C . MET A 1 98 ? -2.131 -0.772 7.783 1.00 96.38 98 MET A C 1
ATOM 742 O O . MET A 1 98 ? -2.137 0.198 7.028 1.00 96.38 98 MET A O 1
ATOM 746 N N . ILE A 1 99 ? -2.610 -0.715 9.032 1.00 96.81 99 ILE A N 1
ATOM 747 C CA . ILE A 1 99 ? -3.226 0.488 9.616 1.00 96.81 99 ILE A CA 1
ATOM 748 C C . ILE A 1 99 ? -2.227 1.646 9.650 1.00 96.81 99 ILE A C 1
ATOM 750 O O . ILE A 1 99 ? -2.543 2.748 9.201 1.00 96.81 99 ILE A O 1
ATOM 754 N N . LYS A 1 100 ? -0.999 1.396 10.119 1.00 97.12 100 LYS A N 1
ATOM 755 C CA . LYS A 1 100 ? 0.057 2.417 10.190 1.00 97.12 100 LYS A CA 1
ATOM 756 C C . LYS A 1 100 ? 0.430 2.944 8.806 1.00 97.12 100 LYS A C 1
ATOM 758 O O . LYS A 1 100 ? 0.571 4.150 8.632 1.00 97.12 100 LYS A O 1
ATOM 763 N N . CYS A 1 101 ? 0.573 2.057 7.821 1.00 97.94 101 CYS A N 1
ATOM 764 C CA . CYS A 1 101 ? 0.918 2.445 6.456 1.00 97.94 101 CYS A CA 1
ATOM 765 C C . CYS A 1 101 ? -0.218 3.220 5.775 1.00 97.94 101 CYS A C 1
ATOM 767 O O . CYS A 1 101 ? 0.038 4.243 5.147 1.00 97.94 101 CYS A O 1
ATOM 769 N N . ALA A 1 102 ? -1.468 2.773 5.926 1.00 97.56 102 ALA A N 1
ATOM 770 C CA . ALA A 1 102 ? -2.632 3.473 5.388 1.00 97.56 102 ALA A CA 1
ATOM 771 C C . ALA A 1 102 ? -2.774 4.872 6.002 1.00 97.56 102 ALA A C 1
ATOM 773 O O . ALA A 1 102 ? -2.969 5.840 5.267 1.00 97.56 102 ALA A O 1
ATOM 774 N N . ALA A 1 103 ? -2.617 4.993 7.328 1.00 97.62 103 ALA A N 1
ATOM 775 C CA . ALA A 1 103 ? -2.617 6.282 8.016 1.00 97.62 103 ALA A CA 1
ATOM 776 C C . ALA A 1 103 ? -1.519 7.182 7.450 1.00 97.62 103 ALA A C 1
ATOM 778 O O . ALA A 1 103 ? -1.803 8.287 7.006 1.00 97.62 103 ALA A O 1
ATOM 779 N N . GLN A 1 104 ? -0.289 6.681 7.351 1.00 97.06 104 GLN A N 1
ATOM 780 C CA . GLN A 1 104 ? 0.814 7.443 6.775 1.00 97.06 104 GLN A CA 1
ATOM 781 C C . GLN A 1 104 ? 0.514 7.938 5.350 1.00 97.06 104 GLN A C 1
ATOM 783 O O . GLN A 1 104 ? 0.848 9.072 5.019 1.00 97.06 104 GLN A O 1
ATOM 788 N N . PHE A 1 105 ? -0.135 7.123 4.516 1.00 97.12 105 PHE A N 1
ATOM 789 C CA . PHE A 1 105 ? -0.527 7.543 3.173 1.00 97.12 105 PHE A CA 1
ATOM 790 C C . PHE A 1 105 ? -1.559 8.666 3.177 1.00 97.12 105 PHE A C 1
ATOM 792 O O . PHE A 1 105 ? -1.430 9.579 2.369 1.00 97.12 105 PHE A O 1
ATOM 799 N N . VAL A 1 106 ? -2.534 8.646 4.090 1.00 96.44 106 VAL A N 1
ATOM 800 C CA . VAL A 1 106 ? -3.540 9.717 4.239 1.00 96.44 106 VAL A CA 1
ATOM 801 C C . VAL A 1 106 ? -2.896 11.077 4.528 1.00 96.44 106 VAL A C 1
ATOM 803 O O . VAL A 1 106 ? -3.393 12.093 4.048 1.00 96.44 106 VAL A O 1
ATOM 806 N N . PHE A 1 107 ? -1.763 11.098 5.232 1.00 95.00 107 PHE A N 1
ATOM 807 C CA . PHE A 1 107 ? -1.007 12.317 5.537 1.00 95.00 107 PHE A CA 1
ATOM 808 C C . PHE A 1 107 ? 0.162 12.586 4.563 1.00 95.00 107 PHE A C 1
ATOM 810 O O . PHE A 1 107 ? 0.979 13.468 4.821 1.00 95.00 107 PHE A O 1
ATOM 817 N N . ASP A 1 108 ? 0.284 11.852 3.449 1.00 95.88 108 ASP A N 1
ATOM 818 C CA . ASP A 1 108 ? 1.387 12.043 2.493 1.00 95.88 108 ASP A CA 1
ATOM 819 C C . ASP A 1 108 ? 1.248 13.360 1.707 1.00 95.88 108 ASP A C 1
ATOM 821 O O . ASP A 1 108 ? 0.149 13.830 1.406 1.00 95.88 108 ASP A O 1
ATOM 825 N N . CYS A 1 109 ? 2.372 13.946 1.291 1.00 92.31 109 CYS A N 1
ATOM 826 C CA . CYS A 1 109 ? 2.378 15.144 0.450 1.00 92.31 109 CYS A CA 1
ATOM 827 C C . CYS A 1 109 ? 1.786 14.893 -0.953 1.00 92.31 109 CYS A C 1
ATOM 829 O O . CYS A 1 109 ? 1.250 15.817 -1.568 1.00 92.31 109 CYS A O 1
ATOM 831 N N . SER A 1 110 ? 1.843 13.660 -1.473 1.00 91.75 110 SER A N 1
ATOM 832 C CA . SER A 1 110 ? 1.265 13.298 -2.773 1.00 91.75 110 SER A CA 1
ATOM 833 C C . SER A 1 110 ? -0.245 13.069 -2.696 1.00 91.75 110 SER A C 1
ATOM 835 O O . SER A 1 110 ? -0.710 12.198 -1.962 1.00 91.75 110 SER A O 1
ATOM 837 N N . ALA A 1 111 ? -1.012 13.790 -3.521 1.00 90.69 111 ALA A N 1
ATOM 838 C CA . ALA A 1 111 ? -2.461 13.612 -3.634 1.00 90.69 111 ALA A CA 1
ATOM 839 C C . ALA A 1 111 ? -2.850 12.176 -4.033 1.00 90.69 111 ALA A C 1
ATOM 841 O O . ALA A 1 111 ? -3.774 11.610 -3.448 1.00 90.69 111 ALA A O 1
ATOM 842 N N . LEU A 1 112 ? -2.104 11.556 -4.954 1.00 90.75 112 LEU A N 1
ATOM 843 C CA . LEU A 1 112 ? -2.328 10.169 -5.367 1.00 90.75 112 LEU A CA 1
ATOM 844 C C . LEU A 1 112 ? -2.138 9.191 -4.201 1.00 90.75 112 LEU A C 1
ATOM 846 O O . LEU A 1 112 ? -2.967 8.302 -3.989 1.00 90.75 112 LEU A O 1
ATOM 850 N N . THR A 1 113 ? -1.076 9.373 -3.414 1.00 94.19 113 THR A N 1
ATOM 851 C CA . THR A 1 113 ? -0.819 8.553 -2.223 1.00 94.19 113 THR A CA 1
ATOM 852 C C . THR A 1 113 ? -1.927 8.730 -1.184 1.00 94.19 113 THR A C 1
ATOM 854 O O . THR A 1 113 ? -2.457 7.727 -0.701 1.00 94.19 113 THR A O 1
ATOM 857 N N . ARG A 1 114 ? -2.354 9.971 -0.903 1.00 94.94 114 ARG A N 1
ATOM 858 C CA . ARG A 1 114 ? -3.482 10.250 0.008 1.00 94.94 114 ARG A CA 1
ATOM 859 C C . ARG A 1 114 ? -4.763 9.565 -0.432 1.00 94.94 114 ARG A C 1
ATOM 861 O O . ARG A 1 114 ? -5.434 8.923 0.376 1.00 94.94 114 ARG A O 1
ATOM 868 N N . HIS A 1 115 ? -5.076 9.641 -1.719 1.00 93.12 115 HIS A N 1
ATOM 869 C CA . HIS A 1 115 ? -6.247 8.988 -2.283 1.00 93.12 115 HIS A CA 1
ATOM 870 C C . HIS A 1 115 ? -6.175 7.456 -2.154 1.00 93.12 115 HIS A C 1
ATOM 872 O O . HIS A 1 115 ? -7.164 6.820 -1.788 1.00 93.12 115 HIS A O 1
ATOM 878 N N . CYS A 1 116 ? -5.003 6.852 -2.374 1.00 94.25 116 CYS A N 1
ATOM 879 C CA . CYS A 1 116 ? -4.794 5.423 -2.125 1.00 94.25 116 CYS A CA 1
ATOM 880 C C . CYS A 1 116 ? -5.002 5.066 -0.646 1.00 94.25 116 CYS A C 1
ATOM 882 O O . CYS A 1 116 ? -5.698 4.095 -0.356 1.00 94.25 116 CYS A O 1
ATOM 884 N N . GLY A 1 117 ? -4.477 5.875 0.282 1.00 96.00 117 GLY A N 1
ATOM 885 C CA . GLY A 1 117 ? -4.712 5.723 1.721 1.00 96.00 117 GLY A CA 1
ATOM 886 C C . GLY A 1 117 ? -6.200 5.778 2.082 1.00 96.00 117 GLY A C 1
ATOM 887 O O . GLY A 1 117 ? -6.704 4.879 2.756 1.00 96.00 117 GLY A O 1
ATOM 888 N N . LYS A 1 118 ? -6.940 6.761 1.551 1.00 95.12 118 LYS A N 1
ATOM 889 C CA . LYS A 1 118 ? -8.404 6.850 1.709 1.00 95.12 118 LYS A CA 1
ATOM 890 C C . LYS A 1 118 ? -9.109 5.597 1.202 1.00 95.12 118 LYS A C 1
ATOM 892 O O . LYS A 1 118 ? -9.967 5.049 1.890 1.00 95.12 118 LYS A O 1
ATOM 897 N N . ARG A 1 119 ? -8.715 5.106 0.028 1.00 93.75 119 ARG A N 1
ATOM 898 C CA . ARG A 1 119 ? -9.284 3.897 -0.572 1.00 93.75 119 ARG A CA 1
ATOM 899 C C . ARG A 1 119 ? -8.989 2.635 0.247 1.00 93.75 119 ARG A C 1
ATOM 901 O O . ARG A 1 119 ? -9.845 1.760 0.340 1.00 93.75 119 ARG A O 1
ATOM 908 N N . MET A 1 120 ? -7.820 2.548 0.884 1.00 96.44 120 MET A N 1
ATOM 909 C CA . MET A 1 120 ? -7.529 1.489 1.855 1.00 96.44 120 MET A CA 1
ATOM 910 C C . MET A 1 120 ? -8.474 1.587 3.059 1.00 96.44 120 MET A C 1
ATOM 912 O O . MET A 1 120 ? -9.106 0.592 3.406 1.00 96.44 120 MET A O 1
ATOM 916 N N . PHE A 1 121 ? -8.644 2.772 3.657 1.00 96.50 121 PHE A N 1
ATOM 917 C CA . PHE A 1 121 ? -9.534 2.944 4.814 1.00 96.50 121 PHE A CA 1
ATOM 918 C C . PHE A 1 121 ? -11.006 2.659 4.516 1.00 96.50 121 PHE A C 1
ATOM 920 O O . PHE A 1 121 ? -11.663 2.066 5.363 1.00 96.50 121 PHE A O 1
ATOM 927 N N . GLN A 1 122 ? -11.505 2.958 3.313 1.00 94.06 122 GLN A N 1
ATOM 928 C CA . GLN A 1 122 ? -12.860 2.559 2.900 1.00 94.06 122 GLN A CA 1
ATOM 929 C C . GLN A 1 122 ? -13.099 1.048 3.059 1.00 94.06 122 GLN A C 1
ATOM 931 O O . GLN A 1 122 ? -14.189 0.626 3.439 1.00 94.06 122 GLN A O 1
ATOM 936 N N . VAL A 1 123 ? -12.072 0.230 2.815 1.00 94.56 123 VAL A N 1
ATOM 937 C CA . VAL A 1 123 ? -12.136 -1.218 3.038 1.00 94.56 123 VAL A CA 1
ATOM 938 C C . VAL A 1 123 ? -11.916 -1.549 4.512 1.00 94.56 123 VAL A C 1
ATOM 940 O O . VAL A 1 123 ? -12.719 -2.267 5.098 1.00 94.56 123 VAL A O 1
ATOM 943 N N . LEU A 1 124 ? -10.848 -1.032 5.129 1.00 95.75 124 LEU A N 1
ATOM 944 C CA . LEU A 1 124 ? -10.460 -1.391 6.500 1.00 95.75 124 LEU A CA 1
ATOM 945 C C . LEU A 1 124 ? -11.538 -1.041 7.537 1.00 95.75 124 LEU A C 1
ATOM 947 O O . LEU A 1 124 ? -11.777 -1.841 8.438 1.00 95.75 124 LEU A O 1
ATOM 951 N N . MET A 1 125 ? -12.219 0.099 7.379 1.00 95.06 125 MET A N 1
ATOM 952 C CA . MET A 1 125 ? -13.291 0.559 8.274 1.00 95.06 125 MET A CA 1
ATOM 953 C C . MET A 1 125 ? -14.532 -0.339 8.248 1.00 95.06 125 MET A C 1
ATOM 955 O O . MET A 1 125 ? -15.340 -0.287 9.166 1.00 95.06 125 MET A O 1
ATOM 959 N N . SER A 1 126 ? -14.674 -1.199 7.235 1.00 94.00 126 SER A N 1
ATOM 960 C CA . SER A 1 126 ? -15.755 -2.191 7.185 1.00 94.00 126 SER A CA 1
ATOM 961 C C . SER A 1 126 ? -15.505 -3.388 8.118 1.00 94.00 126 SER A C 1
ATOM 963 O O . SER A 1 126 ? -16.357 -4.266 8.236 1.00 94.00 126 SER A O 1
ATOM 965 N N . ASN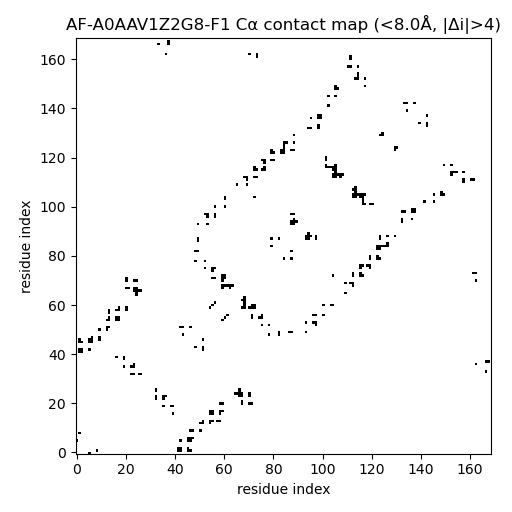 A 1 127 ? -14.332 -3.478 8.759 1.00 94.06 127 ASN A N 1
ATOM 966 C CA . ASN A 1 127 ? -14.044 -4.514 9.747 1.00 94.06 127 ASN 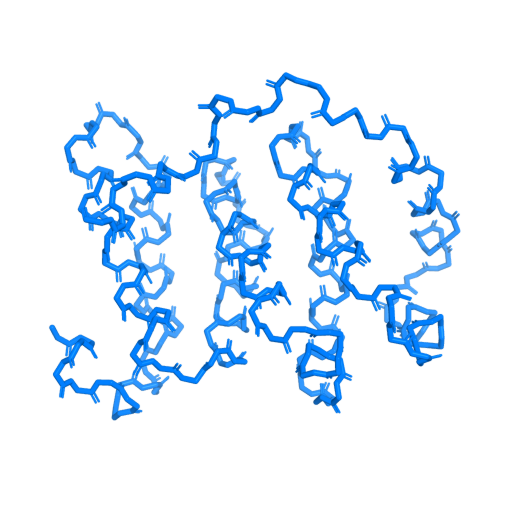A CA 1
ATOM 967 C C . ASN A 1 127 ? -14.649 -4.134 11.117 1.00 94.06 127 ASN A C 1
ATOM 969 O O . ASN A 1 127 ? -14.321 -3.063 11.627 1.00 94.06 127 ASN A O 1
ATOM 973 N N . PRO A 1 128 ? -15.430 -5.013 11.777 1.00 92.69 128 PRO A N 1
ATOM 974 C CA . PRO A 1 128 ? -16.032 -4.721 13.085 1.00 92.69 128 PRO A CA 1
ATOM 975 C C . PRO A 1 128 ? -15.029 -4.351 14.188 1.00 92.69 128 PRO A C 1
ATOM 977 O O . PRO A 1 128 ? -15.356 -3.607 15.105 1.00 92.69 128 PRO A O 1
ATOM 980 N N . ASN A 1 129 ? -13.793 -4.846 14.096 1.00 92.31 129 ASN A N 1
ATOM 981 C CA . ASN A 1 129 ? -12.735 -4.587 15.073 1.00 92.31 129 ASN A CA 1
ATOM 982 C C . ASN A 1 129 ? -11.864 -3.375 14.711 1.00 92.31 129 ASN A C 1
ATOM 984 O O . ASN A 1 129 ? -10.863 -3.128 15.388 1.00 92.31 129 ASN A O 1
ATOM 988 N N . PHE A 1 130 ? -12.190 -2.646 13.638 1.00 94.06 130 PHE A N 1
ATOM 989 C CA . PHE A 1 130 ? -11.337 -1.583 13.115 1.00 94.06 130 PHE A CA 1
ATOM 990 C C . PHE A 1 130 ? -11.027 -0.509 14.158 1.00 94.06 130 PHE A C 1
ATOM 992 O O . PHE A 1 130 ? -9.855 -0.203 14.346 1.00 94.06 130 PHE A O 1
ATOM 999 N N . GLU A 1 131 ? -12.028 0.021 14.867 1.00 94.19 131 GLU A N 1
ATOM 1000 C CA . GLU A 1 131 ? -11.818 1.108 15.837 1.00 94.19 131 GLU A CA 1
ATOM 1001 C C . GLU A 1 131 ? -10.832 0.710 16.940 1.00 94.19 131 GLU A C 1
ATOM 1003 O O . GLU A 1 131 ? -9.840 1.402 17.172 1.00 94.19 131 GLU A O 1
ATOM 1008 N N . LYS A 1 132 ? -11.011 -0.483 17.519 1.00 94.38 132 LYS A N 1
ATOM 1009 C CA . LYS A 1 132 ? -10.091 -1.034 18.522 1.00 94.38 132 LYS A CA 1
ATOM 1010 C C . LYS A 1 132 ? -8.672 -1.204 17.970 1.00 94.38 132 LYS A C 1
ATOM 1012 O O . LYS A 1 132 ? -7.695 -0.895 18.648 1.00 94.38 132 LYS A O 1
ATOM 1017 N N . LEU A 1 133 ? -8.537 -1.711 16.743 1.00 94.00 133 LEU A N 1
ATOM 1018 C CA . LEU A 1 133 ? -7.231 -1.902 16.103 1.00 94.00 133 LEU A CA 1
ATOM 1019 C C . LEU A 1 133 ? -6.565 -0.567 15.740 1.00 94.00 133 LEU A C 1
ATOM 1021 O O . LEU A 1 133 ? -5.346 -0.439 15.862 1.00 94.00 133 LEU A O 1
ATOM 1025 N N . LYS A 1 134 ? -7.348 0.428 15.313 1.00 94.31 134 LYS A N 1
ATOM 1026 C CA . LYS A 1 134 ? -6.899 1.788 15.001 1.00 94.31 134 LYS A CA 1
ATOM 1027 C C . LYS A 1 134 ? -6.294 2.440 16.240 1.00 94.31 134 LYS A C 1
ATOM 1029 O O . LYS A 1 134 ? -5.153 2.888 16.180 1.00 94.31 134 LYS A O 1
ATOM 1034 N N . GLU A 1 135 ? -7.018 2.434 17.355 1.00 94.12 135 GLU A N 1
ATOM 1035 C CA . GLU A 1 135 ? -6.561 2.995 18.634 1.00 94.12 135 GLU A CA 1
ATOM 1036 C C . GLU A 1 135 ? -5.343 2.261 19.197 1.00 94.12 135 GLU A C 1
ATOM 1038 O O . GLU A 1 135 ? -4.455 2.877 19.776 1.00 94.12 135 GLU A O 1
ATOM 1043 N N . HIS A 1 136 ? -5.259 0.946 18.988 1.00 95.12 136 HIS A N 1
ATOM 1044 C CA . HIS A 1 136 ? -4.114 0.162 19.441 1.00 95.12 136 HIS A CA 1
ATOM 1045 C C . HIS A 1 136 ? -2.829 0.440 18.638 1.00 95.12 136 HIS A C 1
ATOM 1047 O O . HIS A 1 136 ? -1.720 0.278 19.152 1.00 95.12 136 HIS A O 1
ATOM 1053 N N . HIS A 1 137 ? -2.949 0.811 17.361 1.00 95.25 137 HIS A N 1
ATOM 1054 C CA . HIS A 1 137 ? -1.803 0.911 16.457 1.00 95.25 137 HIS A CA 1
ATOM 1055 C C . HIS A 1 137 ? -1.399 2.336 16.072 1.00 95.25 137 HIS A C 1
ATOM 1057 O O . HIS A 1 137 ? -0.274 2.508 15.594 1.00 95.25 137 HIS A O 1
ATOM 1063 N N . LEU A 1 138 ? -2.261 3.332 16.257 1.00 96.12 138 LEU A N 1
ATOM 1064 C CA . LEU A 1 138 ? -1.973 4.737 15.966 1.00 96.12 138 LEU A CA 1
ATOM 1065 C C . LEU A 1 138 ? -1.811 5.534 17.260 1.00 96.12 138 LEU A C 1
ATOM 1067 O O . LEU A 1 138 ? -2.408 5.204 18.280 1.00 96.12 138 LEU A O 1
ATOM 1071 N N . ASP A 1 139 ? -1.015 6.600 17.217 1.00 95.44 139 ASP A N 1
ATOM 1072 C CA . ASP A 1 139 ? -1.002 7.574 18.306 1.00 95.44 139 ASP A CA 1
ATOM 1073 C C . ASP A 1 139 ? -2.320 8.366 18.347 1.00 95.44 139 ASP A C 1
ATOM 1075 O O . ASP A 1 139 ? -3.038 8.473 17.348 1.00 95.44 139 ASP A O 1
ATOM 1079 N N . ILE A 1 140 ? -2.617 8.941 19.515 1.00 93.75 140 ILE A N 1
ATOM 1080 C CA . ILE A 1 140 ? -3.887 9.623 19.805 1.00 93.75 140 ILE A CA 1
ATOM 1081 C C . ILE A 1 140 ? -4.169 10.737 18.787 1.00 93.75 140 ILE A C 1
ATOM 1083 O O . ILE A 1 140 ? -5.283 10.828 18.270 1.00 93.75 140 ILE A O 1
ATOM 1087 N N . ASN A 1 141 ? -3.159 11.543 18.445 1.00 94.19 141 ASN A N 1
ATOM 1088 C CA . ASN A 1 141 ? -3.325 12.673 17.531 1.00 94.19 141 ASN A CA 1
ATOM 1089 C C . ASN A 1 141 ? -3.634 12.190 16.112 1.00 94.19 141 ASN A C 1
ATOM 1091 O O . ASN A 1 141 ? -4.566 12.685 15.473 1.00 94.19 141 ASN A O 1
ATOM 1095 N N . THR A 1 142 ? -2.887 11.200 15.619 1.00 94.56 142 THR A N 1
ATOM 1096 C CA . THR A 1 142 ? -3.142 10.598 14.305 1.00 94.56 142 THR A CA 1
ATOM 1097 C C . THR A 1 142 ? -4.529 9.960 14.259 1.00 94.56 142 THR A C 1
ATOM 1099 O O . THR A 1 142 ? -5.279 10.204 13.314 1.00 94.56 142 THR A O 1
ATOM 1102 N N . ALA A 1 143 ? -4.908 9.189 15.282 1.00 93.38 143 ALA A N 1
ATOM 1103 C CA . ALA A 1 143 ? -6.196 8.499 15.344 1.00 93.38 143 ALA A CA 1
ATOM 1104 C C . ALA A 1 143 ? -7.393 9.467 15.343 1.00 93.38 143 ALA A C 1
ATOM 1106 O O . ALA A 1 143 ? -8.388 9.203 14.664 1.00 93.38 143 ALA A O 1
ATOM 1107 N N . GLN A 1 144 ? -7.292 10.586 16.068 1.00 91.69 144 GLN A N 1
ATOM 1108 C CA . GLN A 1 144 ? -8.340 11.610 16.149 1.00 91.69 144 GLN A CA 1
ATOM 1109 C C . GLN A 1 144 ? -8.463 12.434 14.863 1.00 91.69 144 GLN A C 1
ATOM 1111 O O . GLN A 1 144 ? -9.571 12.766 14.437 1.00 91.69 144 GLN A O 1
ATOM 1116 N N . ASN A 1 145 ? -7.338 12.760 14.224 1.00 94.06 145 ASN A N 1
ATOM 1117 C CA . ASN A 1 145 ? -7.337 13.580 13.013 1.00 94.06 145 ASN A CA 1
ATOM 1118 C C . ASN A 1 145 ? -7.666 12.785 11.746 1.00 94.06 145 ASN A C 1
ATOM 1120 O O . ASN A 1 145 ? -8.104 13.375 10.759 1.00 94.06 145 ASN A O 1
ATOM 1124 N N . LEU A 1 146 ? -7.488 11.461 11.766 1.00 94.62 146 LEU A N 1
ATOM 1125 C CA . LEU A 1 146 ? -7.643 10.601 10.595 1.00 94.62 146 LEU A CA 1
ATOM 1126 C C . LEU A 1 146 ? -8.995 10.783 9.890 1.00 94.62 146 LEU A C 1
ATOM 1128 O O . LEU A 1 146 ? -9.014 10.978 8.679 1.00 94.62 146 LEU A O 1
ATOM 1132 N N . ILE A 1 147 ? -10.109 10.752 10.629 1.00 91.19 147 ILE A N 1
ATOM 1133 C CA . ILE A 1 147 ? -11.458 10.869 10.046 1.00 91.19 147 ILE A CA 1
ATOM 1134 C C . ILE A 1 147 ? -11.645 12.226 9.361 1.00 91.19 147 ILE A C 1
ATOM 1136 O O . ILE A 1 147 ? -12.050 12.276 8.202 1.00 91.19 147 ILE A O 1
ATOM 1140 N N . LYS A 1 148 ? -11.240 13.315 10.027 1.00 92.75 148 LYS A N 1
ATOM 1141 C CA . LYS A 1 148 ? -11.316 14.673 9.467 1.00 92.75 148 LYS A CA 1
ATOM 1142 C C . LYS A 1 148 ? -10.522 14.791 8.164 1.00 92.75 148 LYS A C 1
ATOM 1144 O O . LYS A 1 148 ? -11.009 15.352 7.187 1.00 92.75 148 LYS A O 1
ATOM 1149 N N . VAL A 1 149 ? -9.308 14.237 8.121 1.00 93.31 149 VAL A N 1
ATOM 1150 C CA . VAL A 1 149 ? -8.477 14.274 6.907 1.00 93.31 149 VAL A CA 1
ATOM 1151 C C . VAL A 1 149 ? -9.058 13.387 5.804 1.00 93.31 149 VAL A C 1
ATOM 1153 O O . VAL A 1 149 ? -9.056 13.777 4.638 1.00 93.31 149 VAL A O 1
ATOM 1156 N N . LEU A 1 150 ? -9.607 12.218 6.143 1.00 93.44 150 LEU A N 1
ATOM 1157 C CA . LEU A 1 150 ? -10.275 11.343 5.176 1.00 93.44 150 LEU A CA 1
ATOM 1158 C C . LEU A 1 150 ? -11.456 12.036 4.484 1.00 93.44 150 LEU A C 1
ATOM 1160 O O . LEU A 1 150 ? -11.636 11.865 3.273 1.00 93.44 150 LEU A O 1
ATOM 1164 N N . GLU A 1 151 ? -12.236 12.827 5.217 1.00 90.75 151 GLU A N 1
ATOM 1165 C CA . GLU A 1 151 ? -13.347 13.619 4.675 1.00 90.75 151 GLU A CA 1
ATOM 1166 C C . GLU A 1 151 ? -12.860 14.713 3.715 1.00 90.75 151 GLU A C 1
ATOM 1168 O O . GLU A 1 151 ? -13.473 14.924 2.670 1.00 90.75 151 GLU A O 1
ATOM 1173 N N . GLN A 1 152 ? -11.712 15.330 4.010 1.00 90.88 152 GLN A N 1
ATOM 1174 C CA . GLN A 1 152 ? -11.112 16.401 3.204 1.00 90.88 152 GLN A CA 1
ATOM 1175 C C . GLN A 1 152 ? -10.409 15.921 1.926 1.00 90.88 152 GLN A C 1
ATOM 1177 O O . GLN A 1 152 ? -10.200 16.713 1.010 1.00 90.88 152 GLN A O 1
ATOM 1182 N N . ILE A 1 153 ? -10.013 14.646 1.832 1.00 89.25 153 ILE A N 1
ATOM 1183 C CA . ILE A 1 153 ? -9.364 14.131 0.617 1.00 89.25 153 ILE A CA 1
ATOM 1184 C C . ILE A 1 153 ? -10.382 14.083 -0.527 1.00 89.25 153 ILE A C 1
ATOM 1186 O O . ILE A 1 153 ? -11.267 13.218 -0.565 1.00 89.25 153 ILE A O 1
ATOM 1190 N N . GLU A 1 154 ? -10.208 14.976 -1.496 1.00 75.44 154 GLU A N 1
ATOM 1191 C CA . GLU A 1 154 ? -10.990 14.990 -2.725 1.00 75.44 154 GLU A CA 1
ATOM 1192 C C . GLU A 1 154 ? -10.777 13.708 -3.542 1.00 75.44 154 GLU A C 1
ATOM 1194 O O . GLU A 1 154 ? -9.675 13.167 -3.669 1.00 75.44 154 GLU A O 1
ATOM 1199 N N . THR A 1 155 ? -11.867 13.190 -4.101 1.00 66.25 155 THR A N 1
ATOM 1200 C CA . THR A 1 155 ? -11.850 12.013 -4.982 1.00 66.25 155 THR A CA 1
ATOM 1201 C C . THR A 1 155 ? -11.904 12.384 -6.463 1.00 66.25 155 THR A C 1
ATOM 1203 O O . THR A 1 155 ? -11.683 11.520 -7.310 1.00 66.25 155 THR A O 1
ATOM 1206 N N . LYS A 1 156 ? -12.173 13.655 -6.789 1.00 57.12 156 LYS A N 1
ATOM 1207 C CA . LYS A 1 156 ? -12.213 14.178 -8.160 1.00 57.12 156 LYS A CA 1
ATOM 1208 C C . LYS A 1 156 ? -10.788 14.505 -8.635 1.00 57.12 156 LYS A C 1
ATOM 1210 O O . LYS A 1 156 ? -9.991 15.020 -7.865 1.00 57.12 156 LYS A O 1
ATOM 1215 N N . GLY A 1 157 ? -10.457 14.179 -9.887 1.00 53.38 157 GLY A N 1
ATOM 1216 C CA . GLY A 1 157 ? -9.183 14.557 -10.528 1.00 53.38 157 GLY A CA 1
ATOM 1217 C C . GLY A 1 157 ? -7.999 13.588 -10.371 1.00 53.38 157 GLY A C 1
ATOM 1218 O O . GLY A 1 157 ? -7.017 13.724 -11.086 1.00 53.38 157 GLY A O 1
ATOM 1219 N N . VAL A 1 158 ? -8.078 12.561 -9.514 1.00 59.31 158 VAL A N 1
ATOM 1220 C CA . VAL A 1 158 ? -6.977 11.580 -9.316 1.00 59.31 158 VAL A CA 1
ATOM 1221 C C . VAL A 1 158 ? -6.974 10.459 -10.378 1.00 59.31 158 VAL A C 1
ATOM 1223 O O . VAL A 1 158 ? -6.070 9.628 -10.439 1.00 59.31 158 VAL A O 1
ATOM 1226 N N . SER A 1 159 ? -7.986 10.422 -11.248 1.00 53.62 159 SER A N 1
ATOM 1227 C CA . SER A 1 159 ? -8.221 9.351 -12.228 1.00 53.62 159 SER A CA 1
ATOM 1228 C C . SER A 1 159 ? -7.097 9.142 -13.247 1.00 53.62 159 SER A C 1
ATOM 1230 O O . SER A 1 159 ? -6.998 8.052 -13.805 1.00 53.62 159 SER A O 1
ATOM 1232 N N . GLU A 1 160 ? -6.254 10.145 -13.489 1.00 46.16 160 GLU A N 1
ATOM 1233 C CA . GLU A 1 160 ? -5.246 10.110 -14.556 1.00 46.16 160 GLU A CA 1
ATOM 1234 C C . GLU A 1 160 ? -3.921 9.439 -14.149 1.00 46.16 160 GLU A C 1
ATOM 1236 O O . GLU A 1 160 ? -3.172 9.001 -15.020 1.00 46.16 160 GLU A O 1
ATOM 1241 N N . GLU A 1 161 ? -3.645 9.271 -12.849 1.00 53.69 161 GLU A N 1
ATOM 1242 C CA . GLU A 1 161 ? -2.352 8.754 -12.359 1.00 53.69 161 GLU A CA 1
ATOM 1243 C C . GLU A 1 161 ? -2.397 7.319 -11.814 1.00 53.69 161 GLU A C 1
ATOM 1245 O O . GLU A 1 161 ? -1.364 6.774 -11.408 1.00 53.69 161 GLU A O 1
ATOM 1250 N N . PHE A 1 162 ? -3.571 6.680 -11.809 1.00 64.19 162 PHE A N 1
ATOM 1251 C CA . PHE A 1 162 ? -3.666 5.285 -11.396 1.00 64.19 162 PHE A CA 1
ATOM 1252 C C . PHE A 1 162 ? -2.872 4.379 -12.346 1.00 64.19 162 PHE A C 1
ATOM 1254 O O . PHE A 1 162 ? -2.979 4.504 -13.568 1.00 64.19 162 PHE A O 1
ATOM 1261 N N . LEU A 1 163 ? -2.105 3.435 -11.778 1.00 65.19 163 LEU A N 1
ATOM 1262 C CA . LEU A 1 163 ? -1.347 2.408 -12.485 1.00 65.19 163 LEU A CA 1
ATOM 1263 C C . LEU A 1 163 ? -2.249 1.886 -13.587 1.00 65.19 163 LEU A C 1
ATOM 1265 O O . LEU A 1 163 ? -3.364 1.475 -13.257 1.00 65.19 163 LEU A O 1
ATOM 1269 N N . PRO A 1 164 ? -1.838 1.930 -14.866 1.00 55.38 164 PRO A N 1
ATOM 1270 C CA . PRO A 1 164 ? -2.800 1.778 -15.938 1.00 55.38 164 PRO A CA 1
ATOM 1271 C C . PRO A 1 164 ? -3.400 0.381 -15.849 1.00 55.38 164 PRO A C 1
ATOM 1273 O O . PRO A 1 164 ? -2.775 -0.607 -16.227 1.00 55.38 164 PRO A O 1
ATOM 1276 N N . ILE A 1 165 ? -4.621 0.294 -15.324 1.00 50.31 165 ILE A N 1
ATOM 1277 C CA . ILE A 1 165 ? -5.296 -0.985 -15.091 1.00 50.31 165 ILE A CA 1
ATOM 1278 C C . ILE A 1 165 ? -5.528 -1.671 -16.448 1.00 50.31 165 ILE A C 1
ATOM 1280 O O . ILE A 1 165 ? -5.547 -2.890 -16.553 1.00 50.31 165 ILE A O 1
ATOM 1284 N N . LYS A 1 166 ? -5.573 -0.888 -17.534 1.00 45.94 166 LYS A N 1
ATOM 1285 C CA . LYS A 1 166 ? -5.609 -1.370 -18.921 1.00 45.94 166 LYS A CA 1
ATOM 1286 C C . LYS A 1 166 ? -4.331 -2.088 -19.390 1.00 45.94 166 LYS A C 1
ATOM 1288 O O . LYS A 1 166 ? -4.391 -2.760 -20.404 1.00 45.94 166 LYS A O 1
ATOM 1293 N N . ILE A 1 167 ? -3.199 -1.996 -18.681 1.00 47.47 167 ILE A N 1
ATOM 1294 C CA . ILE A 1 167 ? -1.975 -2.781 -18.975 1.00 47.47 167 ILE A CA 1
ATOM 1295 C C . ILE A 1 167 ? -2.095 -4.233 -18.454 1.00 47.47 167 ILE A C 1
ATOM 1297 O O . ILE A 1 167 ? -1.223 -5.063 -18.719 1.00 47.47 167 ILE A O 1
ATOM 1301 N N . ILE A 1 168 ? -3.165 -4.532 -17.707 1.00 49.31 168 ILE A N 1
ATOM 1302 C CA . ILE A 1 168 ? -3.408 -5.801 -17.004 1.00 49.31 168 ILE A CA 1
ATOM 1303 C C . ILE A 1 168 ? -4.225 -6.792 -17.856 1.00 49.31 168 ILE A C 1
ATOM 1305 O O . ILE A 1 168 ? -4.275 -7.969 -17.510 1.00 49.31 168 ILE A O 1
ATOM 1309 N N . LYS A 1 169 ? -4.842 -6.345 -18.959 1.00 35.03 169 LYS A N 1
ATOM 1310 C CA . LYS A 1 169 ? -5.530 -7.221 -19.920 1.00 35.03 169 LYS A CA 1
ATOM 1311 C C . LYS A 1 169 ? -4.655 -7.496 -21.133 1.00 35.03 169 LYS A C 1
ATOM 1313 O O . LYS A 1 169 ? -4.010 -6.535 -21.609 1.00 35.03 169 LYS A O 1
#

Secondary structure (DSSP, 8-state):
-HHHHGGGGGGGHHHHHHHHHHHHT--S-HHHHHHHHHHHHHHHHHS-HHHHHHHHHHHHTT-SSHHHHHHHHHHHHHHHHHHHHHHHHSSHHHHHHHHHHHHHHHT-S-HHHHHHHHHHHHHHTTSTTHHHHHHHHS-HHHHHHHHHHHHHS--SSGGGSS--GGGG-

Mean predicted aligned error: 5.02 Å

Foldseek 3Di:
DCLVCQAVCLVCLLVLLLVLLVVCLDPPDVVSNLVSLVVLVSNCVRYDLQSNLVSLLVRQLPDPRPSSVLSSLLSNLVSLVVCFQCSQCVDPVRNLSNLVSLLSQCVDPDLSSVLSSLSSCVRNVPDPCSLVSNPVRDDPVSSVCVVVSSVVRDPPPSVPPRPPVVSVD

Nearest PDB structures (foldseek):
  6mzf-assembly2_Z  TM=4.620E-01  e=2.445E-01  Lachancea kluyveri NRRL Y-12651
  6mzf-assembly1_E  TM=4.614E-01  e=2.934E-01  Lachancea kluyveri NRRL Y-12651
  6mze-assembly2_Z  TM=3.377E-01  e=1.947E-01  Lachancea kluyveri NRRL Y-12651
  7abh-assembly1_u  TM=5.805E-01  e=3.139E+00  Homo sapiens
  5iz9-assembly1_A  TM=5.142E-01  e=7.462E+00  Homo sapiens

Radius of gyration: 15.41 Å; Cα contacts (8 Å, |Δi|>4): 207; chains: 1; bounding box: 30×37×42 Å

InterPro domains:
  IPR011989 Armadillo-like helical [G3DSA:1.25.10.10] (1-151)

Solvent-accessible surface area (backbone atoms only — not comparable to full-atom values): 9180 Å² total; per-residue (Å²): 105,45,77,79,48,23,64,81,46,55,92,49,40,47,62,54,48,33,55,43,38,61,51,45,42,49,65,88,46,64,72,58,34,51,54,42,52,54,50,54,50,39,42,52,76,34,36,60,60,70,61,47,46,50,25,37,46,73,49,15,60,80,40,89,51,64,52,19,23,41,52,30,29,50,53,44,27,52,48,36,63,73,49,32,29,57,66,45,50,68,42,79,84,42,25,49,58,48,53,47,44,33,53,53,23,52,72,40,92,47,68,66,21,19,46,24,15,44,56,30,45,68,37,43,66,71,24,93,61,32,68,64,52,44,61,74,57,40,57,71,68,58,54,66,45,46,61,62,52,54,72,67,57,70,80,75,86,58,78,83,74,57,76,64,68,76,77,75,111

pLDDT: mean 88.54, std 12.13, range [35.03, 97.94]

Sequence (169 aa):
MYEYLGKKLESKLRLAVGALLAKAGNRTLAAYFRLVIKSLFKIMNSTTPQKVALAFIQEGGKHPNKATRETAAQFLALLTVTLGPSNSLTSHILAGPMIKCAAQFVFDCSALTRHCGKRMFQVLMSNPNFEKLKEHHLDINTAQNLIKVLEQIETKGVSEEFLPIKIIK